Protein AF-A0A2V1DD71-F1 (afdb_monomer)

Organism: NCBI:txid97972

Foldseek 3Di:
DDDPDPPPPPPPPPPPPPPPDPPLPQFDFPAFDAKFWQQVDDDPPDDPHGTFIWTQTATPPDDDDPVGRDTHTLLNCLVVVVRVVVVCVVPVPHDDRDPCSVVNNVVVVVPD

Solvent-accessible surface area (backbone atoms only — not comparable to full-atom values): 7242 Å² total; per-residue (Å²): 139,85,85,93,78,79,80,76,75,76,70,77,80,70,80,73,65,74,84,88,58,91,69,85,71,84,74,58,70,65,44,63,78,47,71,51,68,41,61,89,43,62,28,90,92,40,92,90,41,66,41,24,50,28,31,30,35,31,50,48,100,52,72,82,50,94,75,30,58,35,79,40,48,53,82,72,48,36,90,44,44,69,48,51,53,52,43,46,72,76,38,76,87,51,84,73,80,58,87,61,43,71,64,48,37,66,50,63,72,70,75,118

pLDDT: mean 78.14, std 16.28, range [38.25, 94.69]

Nearest PDB structures (foldseek):
  6guu-assembly2_B  TM=7.297E-01  e=3.126E-01  Homo sapiens
  6g0l-assembly1_W  TM=5.476E-01  e=1.832E-01  Saccharomyces cerevisiae S288C
  3ly7-assembly1_A  TM=2.930E-01  e=5.912E+00  Escherichia coli str. K-12 substr. MG1655

Sequence (112 aa):
DPLPDQQTDKEPSFDVQPPDVDDDTDYAIESILDVRVNNDERDPLLRNRKGLLQYLCKWKDYPEGDDNPSWEPYMNVVGASDLVEAYHNAHPTKPKLHKKFKSLTGKQDAVV

InterPro domains:
  IPR000953 Chromo/chromo shadow domain [PS50013] (27-99)
  IPR000953 Chromo/chromo shadow domain [SM00298] (26-92)
  IPR016197 Chromo-like domain superfamily [SSF54160] (18-97)
  IPR023780 Chromo domain [PF00385] (27-89)
  IPR051219 Heterochromatin-associated chromo domain-containing protein [PTHR22812] (22-100)

Secondary structure (DSSP, 8-state):
---S---------------------PPPEEEEEEEEEEEEEE-TTSTT-EEEEEEEEEETTS-SBTTBSEEEETTTGGGGHHHHHHHHHH-TTSPPPPTTHHHHHHHHGGG-

Radius of gyration: 21.54 Å; Cα contacts (8 Å, |Δi|>4): 121; chains: 1; bounding box: 69×49×36 Å

Mean predicted aligned error: 11.83 Å

Structure (mmCIF, N/CA/C/O backbone):
data_AF-A0A2V1DD71-F1
#
_entry.id   AF-A0A2V1DD71-F1
#
loop_
_atom_site.group_PDB
_atom_site.id
_atom_site.type_symbol
_atom_site.label_atom_id
_atom_site.label_alt_id
_atom_site.label_comp_id
_atom_site.label_asym_id
_atom_site.label_entity_id
_atom_site.label_seq_id
_atom_site.pdbx_PDB_ins_code
_atom_site.Cartn_x
_atom_site.Cartn_y
_atom_site.Cartn_z
_atom_site.occupancy
_atom_site.B_iso_or_equiv
_atom_site.auth_seq_id
_atom_site.auth_comp_id
_atom_site.auth_asym_id
_atom_site.auth_atom_id
_atom_site.pdbx_PDB_model_num
ATOM 1 N N . ASP A 1 1 ? 55.504 35.609 -17.483 1.00 42.53 1 ASP A N 1
ATOM 2 C CA . ASP A 1 1 ? 54.846 34.561 -18.278 1.00 42.53 1 ASP A CA 1
ATOM 3 C C . ASP A 1 1 ? 54.181 33.520 -17.397 1.00 42.53 1 ASP A C 1
ATOM 5 O O . ASP A 1 1 ? 54.890 32.863 -16.642 1.00 42.53 1 ASP A O 1
ATOM 9 N N . PRO A 1 2 ? 52.846 33.383 -17.443 1.00 48.47 2 PRO A N 1
ATOM 10 C CA . PRO A 1 2 ? 52.144 32.179 -17.012 1.00 48.47 2 PRO A CA 1
ATOM 11 C C . PRO A 1 2 ? 51.964 31.187 -18.184 1.00 48.47 2 PRO A C 1
ATOM 13 O O . PRO A 1 2 ? 51.926 31.584 -19.346 1.00 48.47 2 PRO A O 1
ATOM 16 N N . LEU A 1 3 ? 51.899 29.892 -17.860 1.00 44.41 3 LEU A N 1
ATOM 17 C CA . LEU A 1 3 ? 51.914 28.747 -18.788 1.00 44.41 3 LEU A CA 1
ATOM 18 C C . LEU A 1 3 ? 50.628 28.614 -19.641 1.00 44.41 3 LEU A C 1
ATOM 20 O O . LEU A 1 3 ? 49.538 28.833 -19.108 1.00 44.41 3 LEU A O 1
ATOM 24 N N . PRO A 1 4 ? 50.725 28.186 -20.919 1.00 56.41 4 PRO A N 1
ATOM 25 C CA . PRO A 1 4 ? 49.577 27.839 -21.750 1.00 56.41 4 PRO A CA 1
ATOM 26 C C . PRO A 1 4 ? 49.233 26.352 -21.571 1.00 56.41 4 PRO A C 1
ATOM 28 O O . PRO A 1 4 ? 50.031 25.507 -21.954 1.00 56.41 4 PRO A O 1
ATOM 31 N N . ASP A 1 5 ? 48.099 26.066 -20.921 1.00 53.88 5 ASP A N 1
ATOM 32 C CA . ASP A 1 5 ? 47.231 24.872 -21.100 1.00 53.88 5 ASP A CA 1
ATOM 33 C C . ASP A 1 5 ? 46.366 24.587 -19.856 1.00 53.88 5 ASP A C 1
ATOM 35 O O . ASP A 1 5 ? 46.256 23.463 -19.372 1.00 53.88 5 ASP A O 1
ATOM 39 N N . GLN A 1 6 ? 45.669 25.602 -19.338 1.00 53.06 6 GLN A N 1
ATOM 40 C CA . GLN A 1 6 ? 44.409 25.319 -18.650 1.00 53.06 6 GLN A CA 1
ATOM 41 C C . GLN A 1 6 ? 43.317 25.288 -19.713 1.00 53.06 6 GLN A C 1
ATOM 43 O O . GLN A 1 6 ? 42.747 26.322 -20.059 1.00 53.06 6 GLN A O 1
ATOM 48 N N . GLN A 1 7 ? 43.044 24.095 -20.248 1.00 50.25 7 GLN A N 1
ATOM 49 C CA . GLN A 1 7 ? 41.763 23.835 -20.890 1.00 50.25 7 GLN A CA 1
ATOM 50 C C . GLN A 1 7 ? 40.688 24.107 -19.838 1.00 50.25 7 GLN A C 1
ATOM 52 O O . GLN A 1 7 ? 40.510 23.353 -18.885 1.00 50.25 7 GLN A O 1
ATOM 57 N N . THR A 1 8 ? 40.030 25.253 -19.967 1.00 50.72 8 THR A N 1
ATOM 58 C CA . THR A 1 8 ? 38.788 25.537 -19.272 1.00 50.72 8 THR A CA 1
ATOM 59 C C . THR A 1 8 ? 37.746 24.610 -19.874 1.00 50.72 8 THR A C 1
ATOM 61 O O . THR A 1 8 ? 37.115 24.940 -20.880 1.00 50.72 8 THR A O 1
ATOM 64 N N . ASP A 1 9 ? 37.598 23.418 -19.295 1.00 54.44 9 ASP A N 1
ATOM 65 C CA . ASP A 1 9 ? 36.391 22.637 -19.516 1.00 54.44 9 ASP A CA 1
ATOM 66 C C . ASP A 1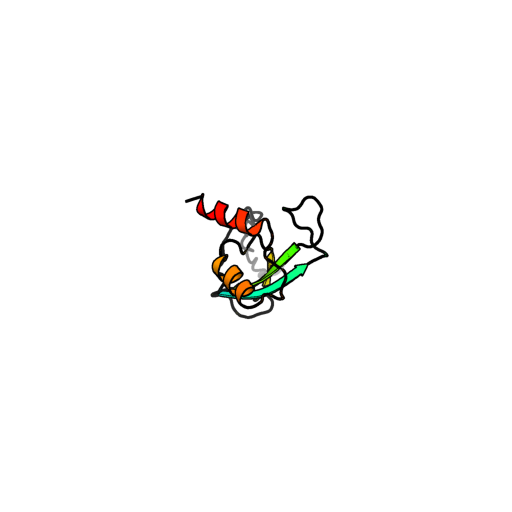 9 ? 35.230 23.540 -19.107 1.00 54.44 9 ASP A C 1
ATOM 68 O O . ASP A 1 9 ? 35.067 23.923 -17.947 1.00 54.44 9 ASP A O 1
ATOM 72 N N . LYS A 1 10 ? 34.485 23.990 -20.119 1.00 55.00 10 LYS A N 1
ATOM 73 C CA . LYS A 1 10 ? 33.184 24.608 -19.937 1.00 55.00 10 LYS A CA 1
ATOM 74 C C . LYS A 1 10 ? 32.335 23.543 -19.268 1.00 55.00 10 LYS A C 1
ATOM 76 O O . LYS A 1 10 ? 31.792 22.684 -19.958 1.00 55.00 10 LYS A O 1
ATOM 81 N N . GLU A 1 11 ? 32.250 23.612 -17.944 1.00 59.16 11 GLU A N 1
ATOM 82 C CA . GLU A 1 11 ? 31.154 23.031 -17.182 1.00 59.16 11 GLU A CA 1
ATOM 83 C C . GLU A 1 11 ? 29.882 23.316 -17.991 1.00 59.16 11 GLU A C 1
ATOM 85 O O . GLU A 1 11 ? 29.580 24.494 -18.248 1.00 59.16 11 GLU A O 1
ATOM 90 N N . PRO A 1 12 ? 29.180 22.295 -18.511 1.00 53.72 12 PRO A N 1
ATOM 91 C CA . PRO A 1 12 ? 27.863 22.541 -19.049 1.00 53.72 12 PRO A CA 1
ATOM 92 C C . PRO A 1 12 ? 27.077 23.165 -17.903 1.00 53.72 12 PRO A C 1
ATOM 94 O O . PRO A 1 12 ? 26.924 22.562 -16.843 1.00 53.72 12 PRO A O 1
ATOM 97 N N . SER A 1 13 ? 26.652 24.412 -18.102 1.00 51.72 13 SER A N 1
ATOM 98 C CA . SER A 1 13 ? 25.667 25.065 -17.257 1.00 51.72 13 SER A CA 1
ATOM 99 C C . SER A 1 13 ? 24.405 24.223 -17.363 1.00 51.72 13 SER A C 1
ATOM 101 O O . SER A 1 13 ? 23.557 24.461 -18.220 1.00 51.72 13 SER A O 1
ATOM 103 N N . PHE A 1 14 ? 24.321 23.171 -16.554 1.00 51.91 14 PHE A N 1
ATOM 104 C CA . PHE A 1 14 ? 23.060 22.568 -16.209 1.00 51.91 14 PHE A CA 1
ATOM 105 C C . PHE A 1 14 ? 22.325 23.689 -15.493 1.00 51.91 14 PHE A C 1
ATOM 107 O O . PHE A 1 14 ? 22.610 23.988 -14.334 1.00 51.91 14 PHE A O 1
ATOM 114 N N . ASP A 1 15 ? 21.435 24.367 -16.216 1.00 53.91 15 ASP A N 1
ATOM 115 C CA . ASP A 1 15 ? 20.290 25.009 -15.598 1.00 53.91 15 ASP A CA 1
ATOM 116 C C . ASP A 1 15 ? 19.591 23.900 -14.810 1.00 53.91 15 ASP A C 1
ATOM 118 O O . ASP A 1 15 ? 18.729 23.186 -15.326 1.00 53.91 15 ASP A O 1
ATOM 122 N N . VAL A 1 16 ? 20.038 23.689 -13.568 1.00 57.22 16 VAL A N 1
ATOM 123 C CA . VAL A 1 16 ? 19.315 22.924 -12.567 1.00 57.22 16 VAL A CA 1
ATOM 124 C C . VAL A 1 16 ? 18.125 23.807 -12.254 1.00 57.22 16 VAL A C 1
ATOM 126 O O . VAL A 1 16 ? 18.124 24.587 -11.301 1.00 57.22 16 VAL A O 1
ATOM 129 N N . GLN A 1 17 ? 17.135 23.740 -13.143 1.00 54.38 17 GLN A N 1
ATOM 130 C CA . GLN A 1 17 ? 15.787 24.136 -12.816 1.00 54.38 17 GLN A CA 1
ATOM 131 C C . GLN A 1 17 ? 15.497 23.448 -11.477 1.00 54.38 17 GLN A C 1
ATOM 133 O O . GLN A 1 17 ? 15.751 22.240 -11.363 1.00 54.38 17 GLN A O 1
ATOM 138 N N . PRO A 1 18 ? 15.076 24.189 -10.435 1.00 57.41 18 PRO A N 1
ATOM 139 C CA . PRO A 1 18 ? 14.575 23.540 -9.232 1.00 57.41 18 PRO A CA 1
ATOM 140 C C . PRO A 1 18 ? 13.556 22.501 -9.710 1.00 57.41 18 PRO A C 1
ATOM 142 O O . PRO A 1 18 ? 12.805 22.828 -10.629 1.00 57.41 18 PRO A O 1
ATOM 145 N N . PRO A 1 19 ? 13.587 21.250 -9.221 1.00 57.69 19 PRO A N 1
ATOM 146 C CA . PRO A 1 19 ? 12.693 20.219 -9.725 1.00 57.69 19 PRO A CA 1
ATOM 147 C C . PRO A 1 19 ? 11.244 20.624 -9.420 1.00 57.69 19 PRO A C 1
ATOM 149 O O . PRO A 1 19 ? 10.704 20.305 -8.366 1.00 57.69 19 PRO A O 1
ATOM 152 N N . ASP A 1 20 ? 10.632 21.361 -10.346 1.00 56.88 20 ASP A N 1
ATOM 153 C CA . ASP A 1 20 ? 9.211 21.671 -10.423 1.00 56.88 20 ASP A CA 1
ATOM 154 C C . ASP A 1 20 ? 8.501 20.443 -10.995 1.00 56.88 20 ASP A C 1
ATOM 156 O O . ASP A 1 20 ? 7.868 20.506 -12.045 1.00 56.88 20 ASP A O 1
ATOM 160 N N . VAL A 1 21 ? 8.649 19.290 -10.347 1.00 54.94 21 VAL A N 1
ATOM 161 C CA . VAL A 1 21 ? 7.804 18.142 -10.648 1.00 54.94 21 VAL A CA 1
ATOM 162 C C . VAL A 1 21 ? 7.596 17.366 -9.357 1.00 54.94 21 VAL A C 1
ATOM 164 O O . VAL A 1 21 ? 8.436 16.585 -8.915 1.00 54.94 21 VAL A O 1
ATOM 167 N N . ASP A 1 22 ? 6.448 17.621 -8.738 1.00 51.69 22 ASP A N 1
ATOM 168 C CA . ASP A 1 22 ? 5.685 16.573 -8.067 1.00 51.69 22 ASP A CA 1
ATOM 169 C C . ASP A 1 22 ? 5.349 15.569 -9.181 1.00 51.69 22 ASP A C 1
ATOM 171 O O . ASP A 1 22 ? 4.327 15.685 -9.856 1.00 51.69 22 ASP A O 1
ATOM 175 N N . ASP A 1 23 ? 6.333 14.743 -9.545 1.00 51.84 23 ASP A N 1
ATOM 176 C CA . ASP A 1 23 ? 6.210 13.783 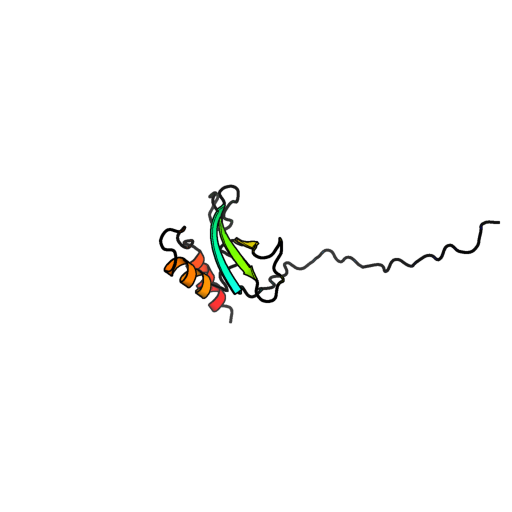-10.633 1.00 51.84 23 ASP A CA 1
ATOM 177 C C . ASP A 1 23 ? 5.318 12.681 -10.076 1.00 51.84 23 ASP A C 1
ATOM 179 O O . ASP A 1 23 ? 5.790 11.723 -9.465 1.00 51.84 23 ASP A O 1
ATOM 183 N N . ASP A 1 24 ? 4.006 12.889 -10.219 1.00 58.34 24 ASP A N 1
ATOM 184 C CA . ASP A 1 24 ? 2.906 11.942 -9.989 1.00 58.34 24 ASP A CA 1
ATOM 185 C C . ASP A 1 24 ? 3.012 10.793 -11.018 1.00 58.34 24 ASP A C 1
ATOM 187 O O . ASP A 1 24 ? 2.081 10.445 -11.744 1.00 58.34 24 ASP A O 1
ATOM 191 N N . THR A 1 25 ? 4.231 10.278 -11.175 1.00 67.25 25 THR A N 1
ATOM 192 C CA . THR A 1 25 ? 4.604 9.216 -12.085 1.00 67.25 25 THR A CA 1
ATOM 193 C C . THR A 1 25 ? 4.240 7.919 -11.395 1.00 67.25 25 THR A C 1
ATOM 195 O O . THR A 1 25 ? 4.950 7.417 -10.523 1.00 67.25 25 THR A O 1
ATOM 198 N N . ASP A 1 26 ? 3.102 7.377 -11.806 1.00 74.44 26 ASP A N 1
ATOM 199 C CA . ASP A 1 26 ? 2.651 6.060 -11.393 1.00 74.44 26 ASP A CA 1
ATOM 200 C C . ASP A 1 26 ? 3.560 4.978 -11.995 1.00 74.44 26 ASP A C 1
ATOM 202 O O . ASP A 1 26 ? 3.627 4.783 -13.213 1.00 74.44 26 ASP A O 1
ATOM 206 N N . TYR A 1 27 ? 4.240 4.224 -11.132 1.00 81.44 27 TYR A N 1
ATOM 207 C CA . TYR A 1 27 ? 5.008 3.044 -11.528 1.00 81.44 27 TYR A CA 1
ATOM 208 C C . TYR A 1 27 ? 4.182 1.772 -11.325 1.00 81.44 27 TYR A C 1
ATOM 210 O O . TYR A 1 27 ? 3.437 1.622 -10.354 1.00 81.44 27 TYR A O 1
ATOM 218 N N . ALA 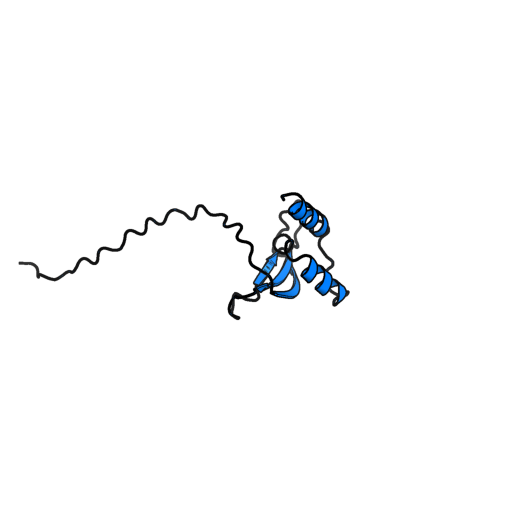A 1 28 ? 4.333 0.809 -12.235 1.00 87.25 28 ALA A N 1
ATOM 219 C CA . ALA A 1 28 ? 3.615 -0.454 -12.140 1.00 87.25 28 ALA A CA 1
ATOM 220 C C . ALA A 1 28 ? 4.162 -1.314 -10.990 1.00 87.25 28 ALA A C 1
ATOM 222 O O . ALA A 1 28 ? 5.341 -1.675 -10.958 1.00 87.25 28 ALA A O 1
ATOM 223 N N . ILE A 1 29 ? 3.282 -1.703 -10.070 1.00 91.69 29 ILE A N 1
ATOM 224 C CA . ILE A 1 29 ? 3.605 -2.650 -9.001 1.00 91.69 29 ILE A CA 1
ATOM 225 C C . ILE A 1 29 ? 3.496 -4.074 -9.566 1.00 91.69 29 ILE A C 1
ATOM 227 O O . ILE A 1 29 ? 2.470 -4.458 -10.122 1.00 91.69 29 ILE A O 1
ATOM 231 N N . GLU A 1 30 ? 4.557 -4.867 -9.422 1.00 92.69 30 GLU A N 1
ATOM 232 C CA . GLU A 1 30 ? 4.583 -6.288 -9.782 1.00 92.69 30 GLU A CA 1
ATOM 233 C C . GLU A 1 30 ? 3.830 -7.128 -8.746 1.00 92.69 30 GLU A C 1
ATOM 235 O O . GLU A 1 30 ? 3.004 -7.970 -9.095 1.00 92.69 30 GLU A O 1
ATOM 240 N N . SER A 1 31 ? 4.126 -6.925 -7.459 1.00 92.25 31 SER A N 1
ATOM 241 C CA . SER A 1 31 ? 3.496 -7.680 -6.373 1.00 92.25 31 SER A CA 1
ATOM 242 C C . SER A 1 31 ? 3.619 -6.981 -5.019 1.00 92.25 31 SER A C 1
ATOM 244 O O . SER A 1 31 ? 4.552 -6.217 -4.773 1.00 92.25 31 SER A O 1
ATOM 246 N N . ILE A 1 32 ? 2.669 -7.269 -4.125 1.00 94.00 32 ILE A N 1
ATOM 247 C CA . ILE A 1 32 ? 2.728 -6.859 -2.718 1.00 94.00 32 ILE A CA 1
ATOM 248 C C . ILE A 1 32 ? 3.324 -8.009 -1.914 1.00 94.00 32 ILE A C 1
ATOM 250 O O . ILE A 1 32 ? 2.752 -9.099 -1.860 1.00 94.00 32 ILE A O 1
ATOM 254 N N . LEU A 1 33 ? 4.475 -7.761 -1.297 1.00 92.88 33 LEU A N 1
ATOM 255 C CA . LEU A 1 33 ? 5.221 -8.773 -0.551 1.00 92.88 33 LEU A CA 1
ATOM 256 C C . LEU A 1 33 ? 4.867 -8.776 0.933 1.00 92.88 33 LEU A C 1
ATOM 258 O O . LEU A 1 33 ? 4.825 -9.836 1.555 1.00 92.88 33 LEU A O 1
ATOM 262 N N . ASP A 1 34 ? 4.618 -7.599 1.508 1.00 93.12 34 ASP A N 1
ATOM 263 C CA . ASP A 1 34 ? 4.233 -7.480 2.909 1.00 93.12 34 ASP A CA 1
ATOM 264 C C . ASP A 1 34 ? 3.408 -6.217 3.201 1.00 93.12 34 ASP A C 1
ATOM 266 O O . ASP A 1 34 ? 3.295 -5.305 2.385 1.00 93.12 34 ASP A O 1
ATOM 270 N N . VAL A 1 35 ? 2.824 -6.164 4.396 1.00 93.69 35 VAL A N 1
ATOM 271 C CA . VAL A 1 35 ? 2.103 -5.016 4.9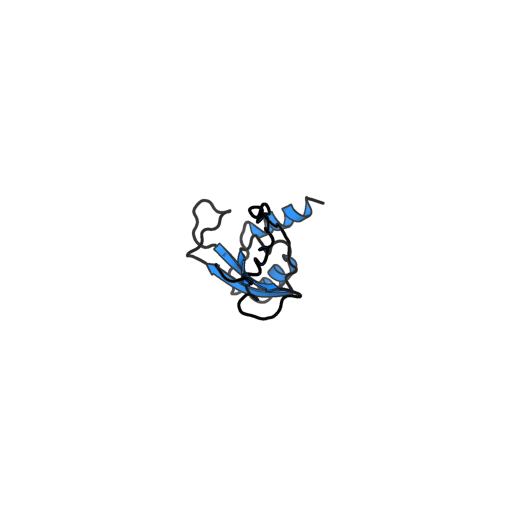38 1.00 93.69 35 VAL A CA 1
ATOM 272 C C . VAL A 1 35 ? 2.504 -4.796 6.392 1.00 93.69 35 VAL A C 1
ATOM 274 O O . VAL A 1 35 ? 2.559 -5.729 7.199 1.00 93.69 35 VAL A O 1
ATOM 277 N N . ARG A 1 36 ? 2.738 -3.535 6.750 1.00 92.69 36 ARG A N 1
ATOM 278 C CA . ARG A 1 36 ? 3.068 -3.127 8.117 1.00 92.69 36 ARG A CA 1
ATOM 279 C C . ARG A 1 36 ? 2.360 -1.836 8.492 1.00 92.69 36 ARG A C 1
ATOM 281 O O . ARG A 1 36 ? 1.926 -1.073 7.636 1.00 92.69 36 ARG A O 1
ATOM 288 N N . VAL A 1 37 ? 2.285 -1.570 9.791 1.00 92.06 37 VAL A N 1
ATOM 289 C CA . VAL A 1 37 ? 1.880 -0.262 10.316 1.00 92.06 37 VAL A CA 1
ATOM 290 C C . VAL A 1 37 ? 3.118 0.404 10.900 1.00 92.06 37 VAL A C 1
ATOM 292 O O . VAL A 1 37 ? 3.649 -0.070 11.903 1.00 92.06 37 VAL A O 1
ATOM 295 N N . ASN A 1 38 ? 3.579 1.485 10.274 1.00 91.81 38 ASN A N 1
ATOM 296 C CA . ASN A 1 38 ? 4.671 2.292 10.796 1.00 91.81 38 ASN A CA 1
ATOM 297 C C . ASN A 1 38 ? 4.128 3.297 11.823 1.00 91.81 38 ASN A C 1
ATOM 299 O O . ASN A 1 38 ? 3.451 4.259 11.469 1.00 91.81 38 ASN A O 1
ATOM 303 N N . ASN A 1 39 ? 4.414 3.064 13.105 1.00 89.69 39 ASN A N 1
ATOM 304 C CA . ASN A 1 39 ? 3.947 3.915 14.205 1.00 89.69 39 ASN A CA 1
ATOM 305 C C . ASN A 1 39 ? 4.745 5.218 14.367 1.00 89.69 39 ASN A C 1
ATOM 307 O O . ASN A 1 39 ? 4.281 6.119 15.077 1.00 89.69 39 ASN A O 1
ATOM 311 N N . ASP A 1 40 ? 5.913 5.316 13.732 1.00 88.88 40 ASP A N 1
ATOM 312 C CA . ASP A 1 40 ? 6.748 6.517 13.755 1.00 88.88 40 ASP A CA 1
ATOM 313 C C . ASP A 1 40 ? 6.222 7.564 12.769 1.00 88.88 40 ASP A C 1
ATOM 315 O O . ASP A 1 40 ? 6.254 8.766 13.045 1.00 88.88 40 ASP A O 1
ATOM 319 N N . GLU A 1 41 ? 5.627 7.099 11.672 1.00 88.44 41 GLU A N 1
ATOM 320 C CA . GLU A 1 41 ? 4.967 7.937 10.681 1.00 88.44 41 GLU A CA 1
ATOM 321 C C . GLU A 1 41 ? 3.507 8.242 11.058 1.00 88.44 41 GLU A C 1
ATOM 323 O O . GLU A 1 41 ? 2.794 7.468 11.715 1.00 88.44 41 GLU A O 1
ATOM 328 N N . ARG A 1 42 ? 3.048 9.428 10.646 1.00 87.94 42 ARG A N 1
ATOM 329 C CA . ARG A 1 42 ? 1.659 9.861 10.816 1.00 87.94 42 ARG A CA 1
ATOM 330 C C . ARG A 1 42 ? 0.905 9.664 9.518 1.00 87.94 42 ARG A C 1
ATOM 332 O O . ARG A 1 42 ? 1.406 10.006 8.457 1.00 87.94 42 ARG A O 1
ATOM 339 N N . ASP A 1 43 ? -0.320 9.169 9.630 1.00 87.44 43 ASP A N 1
ATOM 340 C CA . ASP A 1 43 ? -1.190 9.036 8.469 1.00 87.44 43 ASP A CA 1
ATOM 341 C C . ASP A 1 43 ? -1.703 10.427 8.055 1.00 87.44 43 ASP A C 1
ATOM 343 O O . ASP A 1 43 ? -2.427 11.054 8.839 1.00 87.44 43 ASP A O 1
ATOM 347 N N . PRO A 1 44 ? -1.350 10.927 6.856 1.00 84.50 44 PRO A N 1
ATOM 348 C CA . PRO A 1 44 ? -1.726 12.271 6.420 1.00 84.50 44 PRO A CA 1
ATOM 349 C C . PRO A 1 44 ? -3.244 12.430 6.251 1.00 84.50 44 PRO A C 1
ATOM 351 O O . PRO A 1 44 ? -3.776 13.531 6.391 1.00 84.50 44 PRO A O 1
ATOM 354 N N . LEU A 1 45 ? -3.973 11.336 6.011 1.00 82.44 45 LEU A N 1
ATOM 355 C CA . LEU A 1 45 ? -5.424 11.349 5.820 1.00 82.44 45 LEU A CA 1
ATOM 356 C C . LEU A 1 45 ? -6.200 11.105 7.124 1.00 82.44 45 LEU A C 1
ATOM 358 O O . LEU A 1 45 ? -7.431 11.241 7.150 1.00 82.44 45 LEU A O 1
ATOM 362 N N . LEU A 1 46 ? -5.519 10.772 8.226 1.00 80.31 46 LEU A N 1
ATOM 363 C CA . LEU A 1 46 ? -6.119 10.674 9.556 1.00 80.31 46 LEU A CA 1
ATOM 364 C C . LEU A 1 46 ? -5.665 11.840 10.436 1.00 80.31 46 LEU A C 1
ATOM 366 O O . LEU A 1 46 ? -4.504 11.935 10.815 1.00 80.31 46 LEU A O 1
ATOM 370 N N . ARG A 1 47 ? -6.612 12.682 10.876 1.00 75.00 47 ARG A N 1
ATOM 371 C CA . ARG A 1 47 ? -6.334 13.811 11.787 1.00 75.00 47 ARG A CA 1
ATOM 372 C C . ARG A 1 47 ? -5.546 13.356 13.030 1.00 75.00 47 ARG A C 1
ATOM 374 O O . ARG A 1 47 ? -6.120 12.794 13.962 1.00 75.00 47 ARG A O 1
ATOM 381 N N . ASN A 1 48 ? -4.242 13.631 13.036 1.00 69.00 48 ASN A N 1
ATOM 382 C CA . ASN A 1 48 ? -3.281 13.419 14.122 1.00 69.00 48 ASN A CA 1
ATOM 383 C C . ASN A 1 48 ? -3.134 11.980 14.656 1.00 69.00 48 ASN A C 1
ATOM 385 O O . ASN A 1 48 ? -2.659 11.801 15.784 1.00 69.00 48 ASN A O 1
ATOM 389 N N . ARG A 1 49 ? -3.458 10.943 13.872 1.00 77.81 49 ARG A N 1
ATOM 390 C CA . ARG A 1 49 ? -3.172 9.555 14.280 1.00 77.81 49 ARG A CA 1
ATOM 391 C C . ARG A 1 49 ? -1.772 9.121 13.847 1.00 77.81 49 ARG A C 1
ATOM 393 O O . ARG A 1 49 ? -1.334 9.413 12.741 1.00 77.81 49 ARG A O 1
ATOM 400 N N . LYS A 1 50 ? -1.072 8.455 14.766 1.00 83.12 50 LYS A N 1
ATOM 401 C CA . LYS A 1 50 ? 0.163 7.717 14.477 1.00 83.12 50 LYS A CA 1
ATOM 402 C C . LYS A 1 50 ? -0.195 6.342 13.917 1.00 83.12 50 LYS A C 1
ATOM 404 O O . LYS A 1 50 ? -1.261 5.826 14.263 1.00 83.12 50 LYS A O 1
ATOM 409 N N . GLY A 1 51 ? 0.693 5.767 13.115 1.00 87.94 51 GLY A N 1
ATOM 410 C CA . GLY A 1 51 ? 0.453 4.476 12.482 1.00 87.94 51 GLY A CA 1
ATOM 411 C C . GLY A 1 51 ? 0.025 4.654 11.036 1.00 87.94 51 GLY A C 1
ATOM 412 O O . GLY A 1 51 ? -1.169 4.619 10.740 1.00 87.94 51 GLY A O 1
ATOM 413 N N . LEU A 1 52 ? 0.998 4.838 10.147 1.00 91.81 52 LEU A N 1
ATOM 414 C CA . LEU A 1 52 ? 0.779 4.812 8.709 1.00 91.81 52 LEU A CA 1
ATOM 415 C C . LEU A 1 52 ? 0.820 3.366 8.208 1.00 91.81 52 LEU A C 1
ATOM 417 O O . LEU A 1 52 ? 1.792 2.646 8.433 1.00 91.81 52 LEU A O 1
ATOM 421 N N . LEU A 1 53 ? -0.244 2.931 7.534 1.00 92.75 53 LEU A N 1
ATOM 422 C CA . LEU A 1 53 ? -0.253 1.637 6.859 1.00 92.75 53 LEU A CA 1
ATOM 423 C C . LEU A 1 53 ? 0.631 1.717 5.609 1.00 92.75 53 LEU A C 1
ATOM 425 O O . LEU A 1 53 ? 0.391 2.559 4.744 1.00 92.75 53 LEU A O 1
ATOM 429 N N . GLN A 1 54 ? 1.621 0.836 5.527 1.00 94.56 54 GLN A N 1
ATOM 430 C CA . GLN A 1 54 ? 2.563 0.738 4.418 1.00 94.56 54 GLN A CA 1
ATOM 431 C C . GLN A 1 54 ? 2.558 -0.676 3.838 1.00 94.56 54 GLN A C 1
ATOM 433 O O . GLN A 1 54 ? 2.372 -1.657 4.565 1.00 94.56 54 GLN A O 1
ATOM 438 N N . TYR A 1 55 ? 2.807 -0.764 2.540 1.00 93.75 55 TYR A N 1
ATOM 439 C CA . TYR A 1 55 ? 2.896 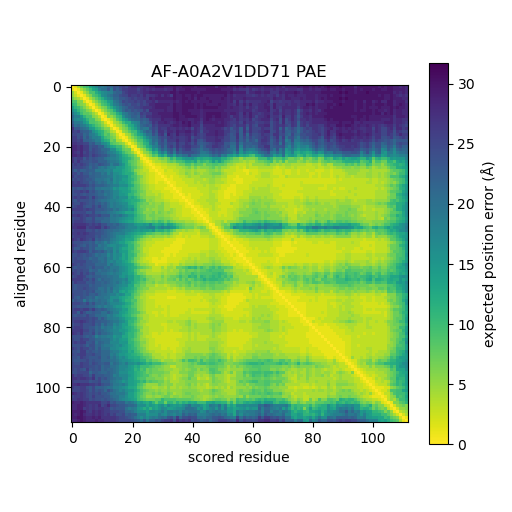-1.991 1.768 1.00 93.75 55 TYR A CA 1
ATOM 440 C C . TYR A 1 55 ? 4.277 -2.100 1.138 1.00 93.75 55 TYR A C 1
ATOM 442 O O . TYR A 1 55 ? 4.775 -1.141 0.556 1.00 93.75 55 TYR A O 1
ATOM 450 N N . LEU A 1 56 ? 4.893 -3.270 1.264 1.00 94.69 56 LEU A N 1
ATOM 451 C CA . LEU A 1 56 ? 6.159 -3.574 0.618 1.00 94.69 56 LEU A CA 1
ATOM 452 C C . LEU A 1 56 ? 5.874 -3.923 -0.843 1.00 94.69 56 LEU A C 1
ATOM 454 O O . LEU A 1 56 ? 5.379 -5.015 -1.140 1.00 94.69 56 LEU A O 1
ATOM 458 N N . CYS A 1 57 ? 6.136 -2.968 -1.724 1.00 93.56 57 CYS A N 1
ATOM 459 C CA . CYS A 1 57 ? 5.851 -3.051 -3.144 1.00 93.56 57 CYS A CA 1
ATOM 460 C C . CYS A 1 57 ? 7.088 -3.531 -3.882 1.00 93.56 57 CYS A C 1
ATOM 462 O O . CYS A 1 57 ? 8.158 -2.934 -3.779 1.00 93.56 57 CYS A O 1
ATOM 464 N N . LYS A 1 58 ? 6.923 -4.610 -4.644 1.00 93.50 58 LYS A N 1
ATOM 465 C CA . LYS A 1 58 ? 7.884 -4.983 -5.669 1.00 93.50 58 LYS A CA 1
ATOM 466 C C . LYS A 1 58 ? 7.527 -4.232 -6.944 1.00 93.50 58 LYS A C 1
ATOM 468 O O . LYS A 1 58 ? 6.424 -4.409 -7.460 1.00 93.50 58 LYS A O 1
ATOM 473 N N . TRP A 1 59 ? 8.438 -3.413 -7.441 1.00 92.25 59 TRP A N 1
ATOM 474 C CA . TRP A 1 59 ? 8.255 -2.639 -8.664 1.00 92.25 59 TRP A CA 1
ATOM 475 C C . TRP A 1 59 ? 8.526 -3.497 -9.892 1.00 92.25 59 TRP A C 1
ATOM 477 O O . TRP A 1 59 ? 9.512 -4.238 -9.933 1.00 92.25 59 TRP A O 1
ATOM 487 N N . LYS A 1 60 ? 7.647 -3.389 -10.889 1.00 88.06 60 LYS A N 1
ATOM 488 C CA . LYS A 1 60 ? 7.818 -4.045 -12.180 1.00 88.06 60 LYS A CA 1
ATOM 489 C C . LYS A 1 60 ? 8.840 -3.270 -13.009 1.00 88.06 60 LYS A C 1
ATO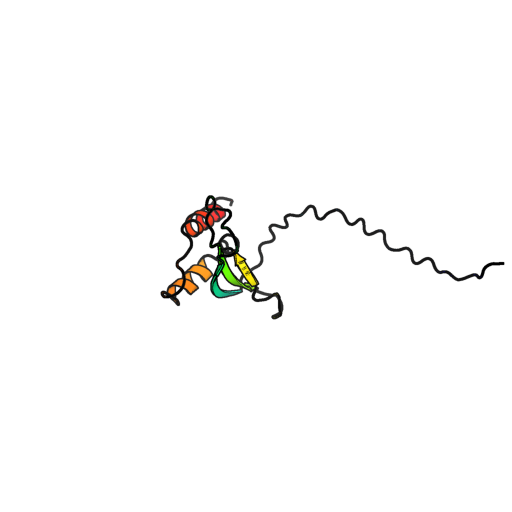M 491 O O . LYS A 1 60 ? 8.860 -2.045 -12.974 1.00 88.06 60 LYS A O 1
ATOM 496 N N . ASP A 1 61 ? 9.665 -3.990 -13.766 1.00 86.12 61 ASP A N 1
ATOM 497 C CA . ASP A 1 61 ? 10.666 -3.417 -14.678 1.00 86.12 61 ASP A CA 1
ATOM 498 C C . ASP A 1 61 ? 11.746 -2.559 -13.973 1.00 86.12 61 ASP A C 1
ATOM 500 O O . ASP A 1 61 ? 12.546 -1.897 -14.635 1.00 86.12 61 ASP A O 1
ATOM 504 N N . TYR A 1 62 ? 11.827 -2.629 -12.636 1.00 84.56 62 TYR A N 1
ATOM 505 C CA . TYR A 1 62 ? 12.879 -2.018 -11.827 1.00 84.56 62 TYR A CA 1
ATOM 506 C C . TYR A 1 62 ? 13.817 -3.104 -11.268 1.00 84.56 62 TYR A C 1
ATOM 508 O O . TYR A 1 62 ? 13.328 -4.111 -10.746 1.00 84.56 62 TYR A O 1
ATOM 516 N N . PRO A 1 63 ? 15.152 -2.944 -11.354 1.00 87.00 63 PRO A N 1
ATOM 517 C CA . PRO A 1 63 ? 16.104 -3.939 -10.861 1.00 87.00 63 PRO A CA 1
ATOM 518 C C . PRO A 1 63 ? 15.891 -4.275 -9.383 1.00 87.00 63 PRO A C 1
ATOM 520 O O . PRO A 1 63 ? 15.586 -3.396 -8.581 1.00 87.00 63 PRO A O 1
ATOM 523 N N . GLU A 1 64 ? 16.082 -5.540 -9.009 1.00 85.06 64 GLU A N 1
ATOM 524 C CA . GLU A 1 64 ? 16.131 -5.923 -7.594 1.00 85.06 64 GLU A CA 1
ATOM 525 C C . GLU A 1 64 ? 17.370 -5.288 -6.943 1.00 85.06 64 GLU A C 1
ATOM 527 O O . GLU A 1 64 ? 18.474 -5.343 -7.492 1.00 85.06 64 GLU A O 1
ATOM 532 N N . GLY A 1 65 ? 17.182 -4.660 -5.785 1.00 85.19 65 GLY A N 1
ATOM 533 C CA . GLY A 1 65 ? 18.225 -3.901 -5.101 1.00 85.19 65 GLY A CA 1
ATOM 534 C C . GLY A 1 65 ? 17.712 -3.273 -3.811 1.00 85.19 65 GLY A C 1
ATOM 535 O O . GLY A 1 65 ? 16.622 -3.600 -3.347 1.00 85.19 65 GLY A O 1
ATOM 536 N N . ASP A 1 66 ? 18.484 -2.350 -3.241 1.00 82.75 66 ASP A N 1
ATOM 537 C CA . ASP A 1 66 ? 18.133 -1.717 -1.961 1.00 82.75 66 ASP A CA 1
ATOM 538 C C . ASP A 1 66 ? 16.829 -0.897 -2.038 1.00 82.75 66 ASP A C 1
ATOM 540 O O . ASP A 1 66 ? 16.120 -0.774 -1.039 1.00 82.75 66 ASP A O 1
ATOM 544 N N . ASP A 1 67 ? 16.474 -0.413 -3.235 1.00 83.12 67 ASP A N 1
ATOM 545 C CA . ASP A 1 67 ? 15.268 0.385 -3.492 1.00 83.12 67 ASP A CA 1
ATOM 546 C C . ASP A 1 67 ? 14.071 -0.444 -4.010 1.00 83.12 67 ASP A C 1
ATOM 548 O O . ASP A 1 67 ? 12.979 0.092 -4.194 1.00 83.12 67 ASP A O 1
ATOM 552 N N . ASN A 1 68 ? 14.242 -1.751 -4.259 1.00 90.31 68 ASN A N 1
ATOM 553 C CA . ASN A 1 68 ? 13.165 -2.637 -4.716 1.00 90.31 68 ASN A CA 1
ATOM 554 C C . ASN A 1 68 ? 13.298 -4.030 -4.084 1.00 90.31 68 ASN A C 1
ATOM 556 O O . ASN A 1 68 ? 14.187 -4.796 -4.475 1.00 90.31 68 ASN A O 1
ATOM 560 N N . PRO A 1 69 ? 12.399 -4.402 -3.156 1.00 93.19 69 PRO A N 1
ATOM 561 C CA . PRO A 1 69 ? 11.105 -3.765 -2.874 1.00 93.19 69 PRO A CA 1
ATOM 562 C C . PRO A 1 69 ? 11.161 -2.585 -1.881 1.00 93.19 69 PRO A C 1
ATOM 564 O O . PRO A 1 69 ? 11.903 -2.632 -0.900 1.00 93.19 69 PRO A O 1
ATOM 567 N N . SER A 1 70 ? 10.309 -1.569 -2.076 1.00 93.31 70 SER A N 1
ATOM 568 C CA . SER A 1 70 ? 10.192 -0.390 -1.193 1.00 93.31 70 SER A CA 1
ATOM 569 C C . SER A 1 70 ? 8.894 -0.388 -0.374 1.00 93.31 70 SER A C 1
ATOM 571 O O . SER A 1 70 ? 7.902 -1.029 -0.729 1.00 93.31 70 SER A O 1
ATOM 573 N N . TRP A 1 71 ? 8.887 0.322 0.760 1.00 93.62 71 TRP A N 1
ATOM 574 C CA . TRP A 1 71 ? 7.689 0.490 1.590 1.00 93.62 71 TRP A CA 1
ATOM 575 C C . TRP A 1 71 ? 6.894 1.720 1.162 1.00 93.62 71 TRP A C 1
ATOM 577 O O . TRP A 1 71 ? 7.233 2.837 1.539 1.00 93.62 71 TRP A O 1
ATOM 587 N N . GLU A 1 72 ? 5.779 1.493 0.477 1.00 92.62 72 GLU A N 1
ATOM 588 C CA . GLU A 1 72 ? 4.886 2.548 0.010 1.00 92.62 72 GLU A CA 1
ATOM 589 C C . GLU A 1 72 ? 3.683 2.728 0.939 1.00 92.62 72 GLU A C 1
ATOM 591 O O . GLU A 1 72 ? 3.115 1.748 1.434 1.00 92.62 72 GLU A O 1
ATOM 596 N N . PRO A 1 73 ? 3.233 3.963 1.199 1.00 92.31 73 PRO A N 1
ATOM 597 C CA . PRO A 1 73 ? 2.027 4.198 1.974 1.00 92.31 73 PRO A CA 1
ATOM 598 C C . PRO A 1 73 ? 0.790 3.670 1.240 1.00 92.31 73 PRO A C 1
ATOM 600 O O . PRO A 1 73 ? 0.720 3.644 0.013 1.00 92.31 73 PRO A O 1
ATOM 603 N N . TYR A 1 74 ? -0.248 3.298 1.996 1.00 91.19 74 TYR A N 1
ATOM 604 C CA . TYR A 1 74 ? -1.485 2.747 1.423 1.00 91.19 74 TYR A CA 1
ATOM 605 C C . TYR A 1 74 ? -2.141 3.643 0.364 1.00 91.19 74 TYR A C 1
ATOM 607 O O . TYR A 1 74 ? -2.925 3.153 -0.437 1.00 91.19 74 TYR A O 1
ATOM 615 N N . MET A 1 75 ? -1.879 4.949 0.400 1.00 89.62 75 MET A N 1
ATOM 616 C CA . MET A 1 75 ? -2.403 5.916 -0.560 1.00 89.62 75 MET A CA 1
ATOM 617 C C . MET A 1 75 ? -1.676 5.905 -1.909 1.00 89.62 75 MET A C 1
ATOM 619 O O . MET A 1 75 ? -2.269 6.389 -2.857 1.00 89.62 75 MET A O 1
ATOM 623 N N . ASN A 1 76 ? -0.470 5.335 -2.003 1.00 88.62 76 ASN A N 1
ATOM 624 C CA . ASN A 1 76 ? 0.279 5.203 -3.261 1.00 88.62 76 ASN A CA 1
ATOM 625 C C . ASN A 1 76 ? -0.088 3.902 -3.991 1.00 88.62 76 ASN A C 1
ATOM 627 O O . ASN A 1 76 ? -0.105 3.837 -5.210 1.00 88.62 76 ASN A O 1
ATOM 631 N N . VAL A 1 77 ? -0.462 2.853 -3.252 1.00 89.69 77 VAL A N 1
ATOM 632 C CA . VAL A 1 77 ? -0.783 1.530 -3.831 1.00 89.69 77 VAL A CA 1
ATOM 633 C C . VAL A 1 77 ? -2.248 1.376 -4.250 1.00 89.69 77 VAL A C 1
ATOM 635 O O . VAL A 1 77 ? -2.716 0.276 -4.536 1.00 89.69 77 VAL A O 1
ATOM 638 N N . VAL A 1 78 ? -3.001 2.473 -4.258 1.00 88.31 78 VAL A N 1
ATOM 639 C CA . VAL A 1 78 ? -4.420 2.509 -4.648 1.00 88.31 78 VAL A CA 1
ATOM 640 C C . VAL A 1 78 ? -4.630 2.084 -6.104 1.00 88.31 78 VAL A C 1
ATOM 642 O O . VAL A 1 78 ? -5.580 1.350 -6.368 1.00 88.31 78 VAL A O 1
ATOM 645 N N . GLY A 1 79 ? -3.700 2.417 -7.007 1.00 85.25 79 GLY A N 1
ATOM 646 C CA . GLY A 1 79 ? -3.729 1.963 -8.401 1.00 85.25 79 GLY A CA 1
ATOM 647 C C . GLY A 1 79 ? -3.505 0.453 -8.551 1.00 85.25 79 GLY A C 1
ATOM 648 O O . GLY A 1 79 ? -3.924 -0.148 -9.533 1.00 85.25 79 GLY A O 1
ATOM 649 N N . ALA A 1 80 ? -2.922 -0.193 -7.537 1.00 88.69 80 ALA A N 1
ATOM 650 C CA . ALA A 1 80 ? -2.712 -1.638 -7.465 1.00 88.69 80 ALA A CA 1
ATOM 651 C C . ALA A 1 80 ? -3.692 -2.321 -6.494 1.00 88.69 80 ALA A C 1
ATOM 653 O O . ALA A 1 80 ? -3.339 -3.284 -5.803 1.00 88.69 80 ALA A O 1
ATOM 654 N N . SER A 1 81 ? -4.930 -1.822 -6.417 1.00 89.69 81 SER A N 1
ATOM 655 C CA . SER A 1 81 ? -5.942 -2.334 -5.487 1.00 89.69 81 SER A CA 1
ATOM 656 C C . SER A 1 81 ? -6.186 -3.842 -5.612 1.00 89.69 81 SER A C 1
ATOM 658 O O . SER A 1 81 ? -6.275 -4.512 -4.583 1.00 89.69 81 SER A O 1
ATOM 660 N N . ASP A 1 82 ? -6.166 -4.391 -6.828 1.00 90.00 82 ASP A N 1
ATOM 661 C CA . ASP A 1 82 ? -6.301 -5.831 -7.084 1.00 90.00 82 ASP A CA 1
ATOM 662 C C . ASP A 1 82 ? -5.216 -6.659 -6.374 1.00 90.00 82 ASP A C 1
ATOM 664 O O . ASP A 1 82 ? -5.507 -7.680 -5.743 1.00 90.00 82 ASP A O 1
ATOM 668 N N . LEU A 1 83 ? -3.958 -6.201 -6.421 1.00 91.69 83 LEU A N 1
ATOM 669 C CA . LEU A 1 83 ? -2.828 -6.875 -5.771 1.00 91.69 83 LEU A CA 1
ATOM 670 C C . LEU A 1 83 ? -2.936 -6.795 -4.249 1.00 91.69 83 LEU A C 1
ATOM 672 O O . LEU A 1 83 ? -2.658 -7.770 -3.547 1.00 91.69 83 LEU A O 1
ATOM 676 N N . VAL A 1 84 ? -3.369 -5.643 -3.734 1.00 90.75 84 VAL A N 1
ATOM 677 C CA . VAL A 1 84 ? -3.608 -5.455 -2.303 1.00 90.75 84 VAL A CA 1
ATOM 678 C C . VAL A 1 84 ? -4.707 -6.409 -1.836 1.00 90.75 84 VAL A C 1
ATOM 680 O O . VAL A 1 84 ? -4.505 -7.144 -0.870 1.00 90.75 84 VAL A O 1
ATOM 683 N N . GLU A 1 85 ? -5.852 -6.459 -2.518 1.00 90.50 85 GLU A N 1
ATOM 684 C CA . GLU A 1 85 ? -6.947 -7.365 -2.161 1.00 90.50 85 GLU A CA 1
ATOM 685 C C . GLU A 1 85 ? -6.527 -8.838 -2.227 1.00 90.50 85 GLU A C 1
ATOM 687 O O . GLU A 1 85 ? -6.791 -9.587 -1.281 1.00 90.50 85 GLU A O 1
ATOM 692 N N . ALA A 1 86 ? -5.803 -9.245 -3.274 1.00 91.00 86 ALA A N 1
ATOM 693 C CA . ALA A 1 86 ? -5.243 -10.590 -3.382 1.00 91.00 86 ALA A CA 1
ATOM 694 C C . ALA A 1 86 ? -4.324 -10.927 -2.193 1.00 91.00 86 ALA A C 1
ATOM 696 O O . ALA A 1 86 ? -4.446 -12.005 -1.601 1.00 91.00 86 ALA A O 1
ATOM 697 N N . TYR A 1 87 ? -3.462 -9.990 -1.784 1.00 91.38 87 TYR A N 1
ATOM 698 C CA . TYR A 1 87 ? -2.571 -10.170 -0.640 1.00 91.38 87 TYR A CA 1
ATOM 699 C C . TYR A 1 87 ? -3.336 -10.352 0.680 1.00 91.38 87 TYR A C 1
ATOM 701 O O . TYR A 1 87 ? -3.023 -11.269 1.442 1.00 91.38 87 TYR A O 1
ATOM 709 N N . HIS A 1 88 ? -4.362 -9.535 0.956 1.00 90.44 88 HIS A N 1
ATOM 710 C CA . HIS A 1 88 ? -5.175 -9.663 2.182 1.00 90.44 88 HIS A CA 1
ATOM 711 C C . HIS A 1 88 ? -6.026 -10.932 2.200 1.00 90.44 88 HIS A C 1
ATOM 713 O O . HIS A 1 88 ? -6.228 -11.510 3.268 1.00 90.44 88 HIS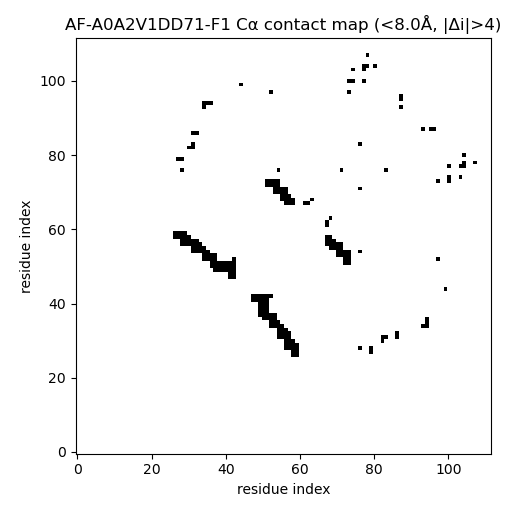 A O 1
ATOM 719 N N . ASN A 1 89 ? -6.494 -11.388 1.036 1.00 89.69 89 ASN A N 1
ATOM 720 C CA . ASN A 1 89 ? -7.212 -12.656 0.913 1.00 89.69 89 ASN A CA 1
ATOM 721 C C . ASN A 1 89 ? -6.306 -13.851 1.245 1.00 89.69 89 ASN A C 1
ATOM 723 O O . ASN A 1 89 ? -6.748 -14.790 1.907 1.00 89.69 89 ASN A O 1
ATOM 727 N N . ALA A 1 90 ? -5.035 -13.801 0.837 1.00 90.38 90 ALA A N 1
ATOM 728 C CA . ALA A 1 90 ? -4.042 -14.817 1.179 1.00 90.38 90 ALA A CA 1
ATOM 729 C C . ALA A 1 90 ? -3.554 -14.720 2.639 1.00 90.38 90 ALA A C 1
ATOM 731 O O . ALA A 1 90 ? -3.215 -15.737 3.244 1.00 90.38 90 ALA A O 1
ATOM 732 N N . HIS A 1 91 ? -3.552 -13.517 3.227 1.00 88.38 91 HIS A N 1
ATOM 733 C CA . HIS A 1 91 ? -2.996 -13.248 4.556 1.00 88.38 91 HIS A CA 1
ATOM 734 C C . HIS A 1 91 ? -4.016 -12.623 5.525 1.00 88.38 91 HIS A C 1
ATOM 736 O O . HIS A 1 91 ? -3.850 -11.479 5.958 1.00 88.38 91 HIS A O 1
ATOM 742 N N . PRO A 1 92 ? -5.035 -13.376 5.978 1.00 86.12 92 PRO A N 1
ATOM 743 C CA . PRO A 1 92 ? -6.081 -12.845 6.858 1.00 86.12 92 PRO A CA 1
ATOM 744 C C . PRO A 1 92 ? -5.580 -12.443 8.259 1.00 86.12 92 PRO A C 1
ATOM 746 O O . PRO A 1 92 ? -6.297 -11.776 9.005 1.00 86.12 92 PRO A O 1
ATOM 749 N N . THR A 1 93 ? -4.367 -12.856 8.641 1.00 87.44 93 THR A N 1
ATOM 750 C CA . THR A 1 93 ? -3.726 -12.527 9.926 1.00 87.44 93 THR A CA 1
ATOM 751 C C . THR A 1 93 ? -2.995 -11.183 9.917 1.00 87.44 93 THR A C 1
ATOM 753 O O . THR A 1 93 ? -2.648 -10.672 10.983 1.00 87.44 93 THR A O 1
ATOM 756 N N . LYS A 1 94 ? -2.744 -10.605 8.737 1.00 87.94 94 LYS A N 1
ATOM 757 C CA . LYS A 1 94 ? -2.031 -9.335 8.581 1.00 87.94 94 LYS A CA 1
ATOM 758 C C . LYS A 1 94 ? -2.953 -8.133 8.866 1.00 87.94 94 LYS A C 1
ATOM 760 O O . LYS A 1 94 ? -4.179 -8.279 8.918 1.00 87.94 94 LYS A O 1
ATOM 765 N N . PRO A 1 95 ? -2.386 -6.930 9.099 1.00 85.25 95 PRO A N 1
ATOM 766 C CA . PRO A 1 95 ? -3.156 -5.698 9.243 1.00 85.25 95 PRO A CA 1
ATOM 767 C C . PRO A 1 95 ? -4.207 -5.532 8.145 1.00 85.25 95 PRO A C 1
ATOM 769 O O . PRO A 1 95 ? -3.886 -5.606 6.967 1.00 85.25 95 PRO A O 1
ATOM 772 N N . LYS A 1 96 ? -5.459 -5.275 8.533 1.00 86.81 96 LYS A N 1
ATOM 773 C CA . LYS A 1 96 ? -6.557 -5.065 7.578 1.00 86.81 96 LYS A CA 1
ATOM 774 C C . LYS A 1 96 ? -6.313 -3.819 6.724 1.00 86.81 96 LYS A C 1
ATOM 776 O O . LYS A 1 96 ? -5.699 -2.861 7.196 1.00 86.81 96 LYS A O 1
ATOM 781 N N . LEU A 1 97 ? -6.893 -3.799 5.520 1.00 84.81 97 LEU A N 1
ATOM 782 C CA . LEU A 1 97 ? -6.913 -2.610 4.665 1.00 84.81 97 LEU A CA 1
ATOM 783 C C . LEU A 1 97 ? -7.342 -1.356 5.431 1.00 84.81 97 LEU A C 1
ATOM 785 O O . LEU A 1 97 ? -8.262 -1.374 6.260 1.00 84.81 97 LEU A O 1
ATOM 789 N N . HIS A 1 98 ? -6.706 -0.237 5.090 1.00 85.38 98 HIS A N 1
ATOM 790 C CA . HIS A 1 98 ? -7.056 1.041 5.675 1.00 85.38 98 HIS A CA 1
ATOM 791 C C . HIS A 1 98 ? -8.486 1.450 5.288 1.00 85.38 98 HIS A C 1
ATOM 793 O O . HIS A 1 98 ? -8.903 1.315 4.140 1.00 85.38 98 HIS A O 1
ATOM 799 N N . LYS A 1 99 ? -9.255 2.018 6.228 1.00 83.12 99 LYS A N 1
ATOM 800 C CA . LYS A 1 99 ? -10.661 2.402 5.978 1.00 83.12 99 LYS A CA 1
ATOM 801 C C . LYS A 1 99 ? -10.809 3.412 4.836 1.00 83.12 99 LYS A C 1
ATOM 803 O O . LYS A 1 99 ? -11.850 3.450 4.190 1.00 83.12 99 LYS A O 1
ATOM 808 N N . LYS A 1 100 ? -9.789 4.251 4.620 1.00 83.62 100 LYS A N 1
ATOM 809 C CA . LYS A 1 100 ? -9.766 5.237 3.532 1.00 83.62 100 LYS A CA 1
ATOM 810 C C . LYS A 1 100 ? -9.306 4.654 2.202 1.00 83.62 100 LYS A C 1
ATOM 812 O O . LYS A 1 100 ? -9.627 5.256 1.190 1.00 83.62 100 LYS A O 1
ATOM 817 N N . PHE A 1 101 ? -8.661 3.485 2.195 1.00 85.44 101 PHE A N 1
ATOM 818 C CA . PHE A 1 101 ? -8.174 2.841 0.974 1.00 85.44 101 PHE A CA 1
ATOM 819 C C . PHE A 1 101 ? -9.302 2.626 -0.039 1.00 85.44 101 PHE A C 1
ATOM 821 O O . PHE A 1 101 ? -9.249 3.171 -1.131 1.00 85.44 101 PHE A O 1
ATOM 828 N N . LYS A 1 102 ? -10.404 1.983 0.373 1.00 80.50 102 LYS A N 1
ATOM 829 C CA . LYS A 1 102 ? -11.577 1.767 -0.500 1.00 80.50 102 LYS A CA 1
ATOM 830 C C . LYS A 1 102 ? -12.230 3.056 -1.004 1.00 80.50 102 LYS A C 1
ATOM 832 O O . LYS A 1 102 ? -12.901 3.062 -2.025 1.00 80.50 102 LYS A O 1
ATOM 837 N N . SER A 1 103 ? -12.088 4.146 -0.250 1.00 82.56 103 SER A N 1
ATOM 838 C CA . SER A 1 103 ? -12.603 5.455 -0.656 1.00 82.56 103 SER A CA 1
ATOM 839 C C . SER A 1 103 ? -11.657 6.190 -1.609 1.00 82.56 103 SER A C 1
ATOM 841 O O . SER A 1 103 ? -12.106 7.146 -2.238 1.00 82.56 103 SER A O 1
ATOM 843 N N . LEU A 1 104 ? -10.375 5.820 -1.645 1.00 82.56 104 LEU A N 1
ATOM 844 C CA . LEU A 1 104 ? -9.371 6.386 -2.544 1.00 82.56 104 LEU A CA 1
ATOM 845 C C . LEU A 1 104 ? -9.377 5.656 -3.886 1.00 82.56 104 LEU A C 1
ATOM 847 O O . LEU A 1 104 ? -9.379 6.322 -4.911 1.00 82.56 104 LEU A O 1
ATOM 851 N N . THR A 1 105 ? -9.486 4.325 -3.880 1.00 78.31 105 THR A N 1
ATOM 852 C CA . THR A 1 105 ? -9.566 3.524 -5.112 1.00 78.31 105 THR A CA 1
ATOM 853 C C . THR A 1 105 ? -10.746 3.959 -5.983 1.00 78.31 105 THR A C 1
ATOM 855 O O . THR A 1 105 ? -10.558 4.347 -7.126 1.00 78.31 105 THR A O 1
ATOM 858 N N . GLY A 1 106 ? -11.946 4.081 -5.403 1.00 65.12 106 GLY A N 1
ATOM 859 C CA . GLY A 1 106 ? -13.125 4.5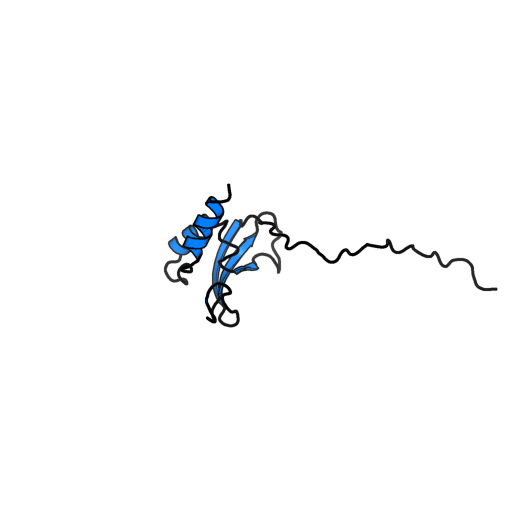53 -6.144 1.00 65.12 106 GLY A CA 1
ATOM 860 C C . GLY A 1 106 ? -13.097 6.033 -6.560 1.00 65.12 106 GLY A C 1
ATOM 861 O O . GLY A 1 106 ? -14.009 6.480 -7.248 1.00 65.12 106 GLY A O 1
ATOM 862 N N . LYS A 1 107 ? -12.103 6.820 -6.122 1.00 59.50 107 LYS A N 1
ATOM 863 C CA . LYS A 1 107 ? -11.895 8.193 -6.608 1.00 59.50 107 LYS A CA 1
ATOM 864 C C . LYS A 1 107 ? -10.997 8.243 -7.835 1.00 59.50 107 LYS A C 1
ATOM 866 O O . LYS A 1 107 ? -11.214 9.129 -8.649 1.00 59.50 107 LYS A O 1
ATOM 871 N N . GLN A 1 108 ? -10.036 7.331 -7.970 1.00 56.44 108 GLN A N 1
ATOM 872 C CA . GLN A 1 108 ? -9.179 7.276 -9.156 1.00 56.44 108 GLN A CA 1
ATOM 873 C C . GLN A 1 108 ? -9.975 6.857 -10.399 1.00 56.44 108 GLN A C 1
ATOM 875 O O . GLN A 1 108 ? -9.827 7.477 -11.445 1.00 56.44 108 GLN A O 1
ATOM 880 N N . ASP A 1 109 ? -10.934 5.936 -10.251 1.00 52.50 109 ASP A N 1
ATOM 881 C CA . ASP A 1 109 ? -11.847 5.540 -11.338 1.00 52.50 109 ASP A CA 1
ATOM 882 C C . ASP A 1 109 ? -12.770 6.673 -11.833 1.00 52.50 109 ASP A C 1
ATOM 884 O O . ASP A 1 109 ? -13.353 6.581 -12.911 1.00 52.50 109 ASP A O 1
ATOM 888 N N . ALA A 1 110 ? -12.939 7.747 -11.054 1.00 52.75 110 ALA A N 1
ATOM 889 C CA . ALA A 1 110 ? -13.848 8.850 -11.372 1.00 52.75 110 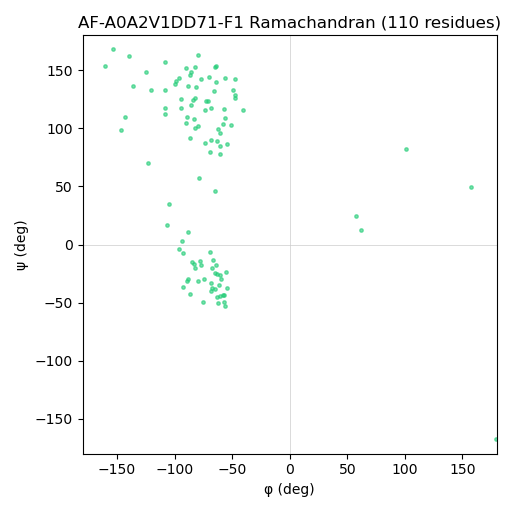ALA A CA 1
ATOM 890 C C . ALA A 1 110 ? -13.175 10.022 -12.117 1.00 52.75 110 ALA A C 1
ATOM 892 O O . ALA A 1 110 ? -13.833 11.038 -12.344 1.00 52.75 110 ALA A O 1
ATOM 893 N N . VAL A 1 111 ? -11.885 9.907 -12.459 1.00 48.59 111 VAL A N 1
ATOM 894 C CA . VAL A 1 111 ? -11.095 10.955 -13.145 1.00 48.59 111 VAL A CA 1
ATOM 895 C C . VAL A 1 111 ? -10.829 10.608 -14.627 1.00 48.59 111 VAL A C 1
ATOM 897 O O . VAL A 1 111 ? -9.979 11.222 -15.263 1.00 48.59 111 VAL A O 1
ATOM 900 N N . VAL A 1 112 ? -11.575 9.656 -15.204 1.00 38.25 112 VAL A N 1
ATOM 901 C CA . VAL A 1 112 ? -11.510 9.300 -16.640 1.00 38.25 112 VAL A CA 1
ATOM 902 C C . VAL A 1 112 ? -12.462 10.144 -17.485 1.00 38.25 112 VAL A C 1
ATOM 904 O O . VAL A 1 112 ? -13.637 10.300 -17.078 1.00 38.25 112 VAL A O 1
#